Protein AF-A0A1A3ECL4-F1 (afdb_monomer_lite)

Secondary structure (DSSP, 8-state):
--HHHHHHHSTT---SSHHHHHHHHHHHHHHHHTT--HHHHHHHHHHHSSS--HHHHHHHHHHHHHHH-GGGHHHHHHHTTT--PPP-

Radius of gyration: 12.21 Å; chains: 1; bounding box: 29×16×33 Å

Sequence (88 aa):
MEYVYDVMVRRHYNFANPDEAVKYGYGICDNLRGNASYAQIMGDVKRDVMPNDEFAANYLVSYAVNLLCPAQIWQLRNSAAGYQPPAQ

Structure (mmCIF, N/CA/C/O backbone):
data_AF-A0A1A3ECL4-F1
#
_entry.id   AF-A0A1A3ECL4-F1
#
loop_
_atom_site.group_PDB
_atom_site.id
_atom_site.type_symbol
_atom_site.label_atom_id
_atom_site.label_alt_id
_atom_site.label_comp_id
_atom_site.label_asym_id
_atom_site.label_entity_id
_atom_site.label_seq_id
_atom_site.pdbx_PDB_ins_code
_atom_site.Cartn_x
_atom_site.Cartn_y
_atom_site.Cartn_z
_atom_site.occupancy
_atom_site.B_iso_or_equiv
_atom_site.auth_seq_id
_atom_site.auth_comp_id
_atom_site.auth_asym_id
_atom_site.auth_atom_id
_atom_site.pdbx_PDB_model_num
ATOM 1 N N . MET A 1 1 ? 0.389 5.986 -16.318 1.00 52.75 1 MET A N 1
ATOM 2 C CA . MET A 1 1 ? 1.639 5.209 -16.162 1.00 52.75 1 MET A CA 1
ATOM 3 C C . MET A 1 1 ? 2.504 5.817 -15.055 1.00 52.75 1 MET A C 1
ATOM 5 O O . MET A 1 1 ? 3.672 6.090 -15.276 1.00 52.75 1 MET A O 1
ATOM 9 N N . GLU A 1 2 ? 1.930 6.061 -13.875 1.00 58.75 2 GLU A N 1
ATOM 10 C CA . GLU A 1 2 ? 2.614 6.795 -12.793 1.00 58.75 2 GLU A CA 1
ATOM 11 C C . GLU A 1 2 ? 3.055 5.834 -11.676 1.00 58.75 2 GLU A C 1
ATOM 13 O O . GLU A 1 2 ? 4.227 5.810 -11.319 1.00 58.75 2 GLU A O 1
ATOM 18 N N . TYR A 1 3 ? 2.171 4.894 -11.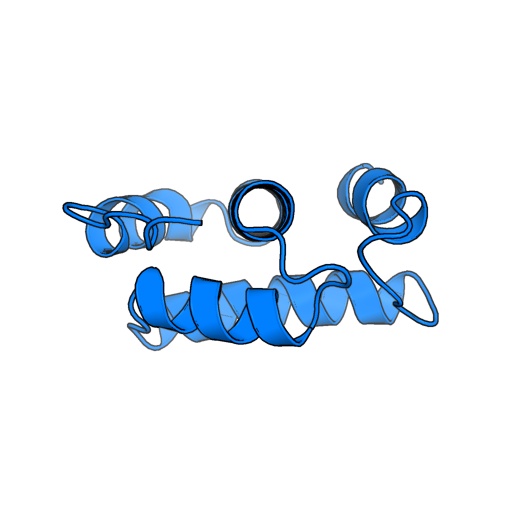296 1.00 55.22 3 TYR A N 1
ATOM 19 C CA . TYR A 1 3 ? 2.463 3.788 -10.370 1.00 55.22 3 TYR A CA 1
ATOM 20 C C . TYR A 1 3 ? 3.774 3.063 -10.684 1.00 55.22 3 TYR A C 1
ATOM 22 O O . TYR A 1 3 ? 4.699 3.059 -9.880 1.00 55.22 3 TYR A O 1
ATOM 30 N N . VAL A 1 4 ? 3.870 2.507 -11.893 1.00 57.38 4 VAL A N 1
ATOM 31 C CA . VAL A 1 4 ? 5.008 1.694 -12.337 1.00 57.38 4 VAL A CA 1
ATOM 32 C C . VAL A 1 4 ? 6.320 2.478 -12.307 1.00 57.38 4 VAL A C 1
ATOM 34 O O . VAL A 1 4 ? 7.341 1.907 -11.948 1.00 57.38 4 VAL A O 1
ATOM 37 N N . TYR A 1 5 ? 6.320 3.767 -12.657 1.00 56.41 5 TYR A N 1
ATOM 38 C CA . TYR A 1 5 ? 7.553 4.554 -12.684 1.00 56.41 5 TYR A CA 1
ATOM 39 C C . TYR A 1 5 ? 8.103 4.767 -11.268 1.00 56.41 5 TYR A C 1
ATOM 41 O O . TYR A 1 5 ? 9.278 4.507 -11.024 1.00 56.41 5 TYR A O 1
ATOM 49 N N . ASP A 1 6 ? 7.252 5.138 -10.309 1.00 55.94 6 ASP A N 1
ATOM 50 C CA . ASP A 1 6 ? 7.699 5.389 -8.935 1.00 55.94 6 ASP A CA 1
ATOM 51 C C . ASP A 1 6 ? 8.144 4.122 -8.198 1.00 55.94 6 ASP A C 1
ATOM 53 O O . ASP A 1 6 ? 9.071 4.178 -7.384 1.00 55.94 6 ASP A O 1
ATOM 57 N N . VAL A 1 7 ? 7.528 2.971 -8.491 1.00 58.47 7 VAL A N 1
ATOM 58 C CA . VAL A 1 7 ? 7.873 1.718 -7.806 1.00 58.47 7 VAL A CA 1
ATOM 59 C C . VAL A 1 7 ? 8.961 0.909 -8.506 1.00 58.47 7 VAL A C 1
ATOM 61 O O . VAL A 1 7 ? 9.752 0.281 -7.817 1.00 58.47 7 VAL A O 1
ATOM 64 N N . MET A 1 8 ? 9.087 0.969 -9.836 1.00 58.06 8 MET A N 1
ATOM 65 C CA . MET A 1 8 ? 10.165 0.271 -10.560 1.00 58.06 8 MET A CA 1
ATOM 66 C C . MET A 1 8 ? 11.502 1.024 -10.507 1.00 58.06 8 MET A C 1
ATOM 68 O O . MET A 1 8 ? 12.555 0.407 -10.636 1.00 58.06 8 MET A O 1
ATOM 72 N N . VAL A 1 9 ? 11.490 2.356 -10.352 1.00 55.28 9 VAL A N 1
ATOM 73 C CA . VAL A 1 9 ? 12.724 3.170 -10.316 1.00 55.28 9 VAL A CA 1
ATOM 74 C C . VAL A 1 9 ? 13.304 3.249 -8.899 1.00 55.28 9 VAL A C 1
ATOM 76 O O . VAL A 1 9 ? 14.516 3.408 -8.719 1.00 55.28 9 VAL A O 1
ATOM 79 N N . ARG A 1 10 ? 12.471 3.104 -7.860 1.00 62.28 10 ARG A N 1
ATOM 80 C CA . ARG A 1 10 ? 12.953 3.062 -6.477 1.00 62.28 10 ARG A CA 1
ATOM 81 C C . ARG A 1 10 ? 13.580 1.704 -6.183 1.00 62.28 10 ARG A C 1
ATOM 83 O O . ARG A 1 10 ? 12.884 0.708 -6.062 1.00 62.28 10 ARG A O 1
ATOM 90 N N . ARG A 1 11 ? 14.884 1.721 -5.884 1.00 59.19 11 ARG A N 1
ATOM 91 C CA . ARG A 1 11 ? 15.688 0.585 -5.378 1.00 59.19 11 ARG A CA 1
ATOM 92 C C . ARG A 1 11 ? 15.094 -0.177 -4.183 1.00 59.19 11 ARG A C 1
ATOM 94 O O . ARG A 1 11 ? 15.621 -1.224 -3.836 1.00 59.19 11 ARG A O 1
ATOM 101 N N . HIS A 1 12 ? 14.055 0.373 -3.554 1.00 65.50 12 HIS A N 1
ATOM 102 C CA . HIS A 1 12 ? 13.369 -0.231 -2.421 1.00 65.50 12 HIS A CA 1
ATOM 103 C C . HIS A 1 12 ? 12.438 -1.379 -2.814 1.00 65.50 12 HIS A C 1
ATOM 105 O O . HIS A 1 12 ? 12.093 -2.182 -1.954 1.00 65.50 12 HIS A O 1
ATOM 111 N N . TYR A 1 13 ? 12.056 -1.476 -4.090 1.00 69.00 13 TYR A N 1
ATOM 112 C CA . TYR A 1 13 ? 11.163 -2.510 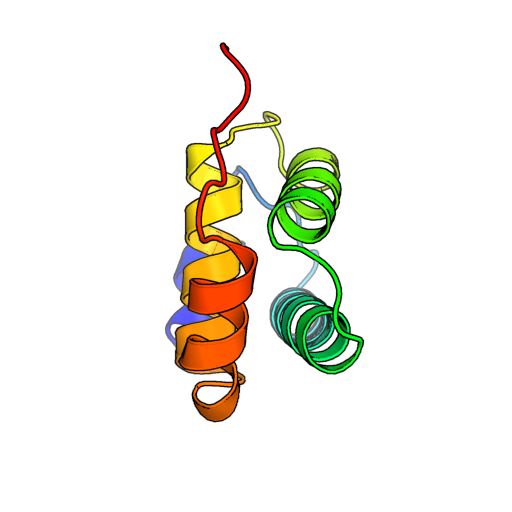-4.600 1.00 69.00 13 TYR A CA 1
ATOM 113 C C . TYR A 1 13 ? 11.865 -3.267 -5.721 1.00 69.00 13 TYR A C 1
ATOM 115 O O . TYR A 1 13 ? 12.421 -2.657 -6.633 1.00 69.00 13 TYR A O 1
ATOM 123 N N . ASN A 1 14 ? 11.850 -4.596 -5.662 1.00 69.25 14 ASN A N 1
ATOM 124 C CA . ASN A 1 14 ? 12.585 -5.438 -6.603 1.00 69.25 14 ASN A CA 1
ATOM 125 C C . ASN A 1 14 ? 11.634 -6.237 -7.508 1.00 69.25 14 ASN A C 1
ATOM 127 O O . ASN A 1 14 ? 11.762 -7.454 -7.629 1.00 69.25 14 ASN A O 1
ATOM 131 N N . PHE A 1 15 ? 10.659 -5.551 -8.113 1.00 75.56 15 PHE A N 1
ATOM 132 C CA . PHE A 1 15 ? 9.737 -6.149 -9.082 1.00 75.56 15 PHE A CA 1
ATOM 133 C C . PHE A 1 15 ? 10.479 -6.488 -10.383 1.00 75.56 15 PHE A C 1
ATOM 135 O O . PHE A 1 15 ? 11.233 -5.669 -10.912 1.00 75.56 15 PHE A O 1
ATOM 142 N N . ALA A 1 16 ? 10.260 -7.684 -10.928 1.00 76.19 16 ALA A N 1
ATOM 143 C CA . ALA A 1 16 ? 10.924 -8.153 -12.140 1.00 76.19 16 ALA A CA 1
ATOM 144 C C . ALA A 1 16 ? 10.410 -7.450 -13.406 1.00 76.19 16 ALA A C 1
ATOM 146 O O . ALA A 1 16 ? 11.134 -7.357 -14.398 1.00 76.19 16 ALA A O 1
ATOM 147 N N . ASN A 1 17 ? 9.160 -6.974 -13.403 1.00 76.88 17 ASN A N 1
ATOM 148 C CA . ASN A 1 17 ? 8.545 -6.253 -14.519 1.00 76.88 17 ASN A CA 1
ATOM 149 C C . ASN A 1 17 ? 7.343 -5.389 -14.062 1.00 76.88 17 ASN A C 1
ATOM 151 O O . ASN A 1 17 ? 6.823 -5.582 -12.961 1.00 76.88 17 ASN A O 1
ATOM 155 N N . PRO A 1 18 ? 6.870 -4.448 -14.905 1.00 75.06 18 PRO A N 1
ATOM 156 C CA . PRO A 1 18 ? 5.719 -3.593 -14.606 1.00 75.06 18 PRO A CA 1
ATOM 157 C C . PRO A 1 18 ? 4.428 -4.324 -14.226 1.00 75.06 18 PRO A C 1
ATOM 159 O O . PRO A 1 18 ? 3.692 -3.846 -13.363 1.00 75.06 18 PRO A O 1
ATOM 162 N N . ASP A 1 1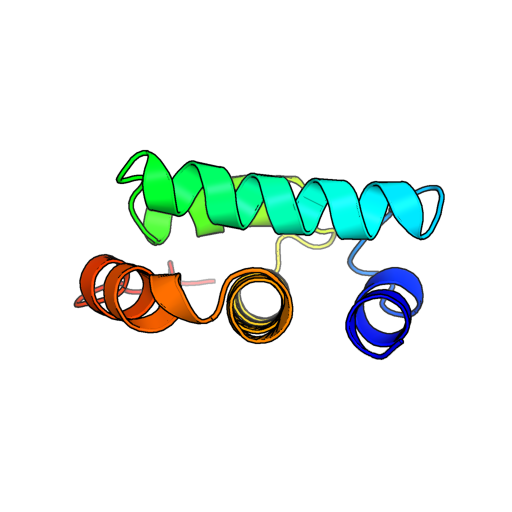9 ? 4.145 -5.465 -14.856 1.00 80.56 19 ASP A N 1
ATOM 163 C CA . ASP A 1 19 ? 2.912 -6.214 -14.607 1.00 80.56 19 ASP A CA 1
ATOM 164 C C . ASP A 1 19 ? 2.923 -6.838 -13.208 1.00 80.56 19 ASP A C 1
ATOM 166 O O . ASP A 1 19 ? 1.895 -6.865 -12.533 1.00 80.56 19 ASP A O 1
ATOM 170 N N . GLU A 1 20 ? 4.090 -7.281 -12.734 1.00 82.81 20 GLU A N 1
ATOM 171 C CA . GLU A 1 20 ? 4.271 -7.761 -11.364 1.00 82.81 20 GLU A CA 1
ATOM 172 C C . GLU A 1 20 ? 4.011 -6.653 -10.340 1.00 82.81 20 GLU A C 1
ATOM 174 O O . GLU A 1 20 ? 3.280 -6.877 -9.377 1.00 82.81 20 GLU A O 1
ATOM 179 N N . ALA A 1 21 ? 4.530 -5.447 -10.581 1.00 82.31 21 ALA A N 1
ATOM 180 C CA . ALA A 1 21 ? 4.277 -4.298 -9.718 1.00 82.31 21 ALA A CA 1
ATOM 181 C C . ALA A 1 21 ? 2.775 -3.977 -9.636 1.00 82.31 21 ALA A C 1
ATOM 183 O O . ALA A 1 21 ? 2.219 -3.819 -8.549 1.00 82.31 21 ALA A O 1
ATOM 184 N N . VAL A 1 22 ? 2.084 -3.934 -10.780 1.00 84.94 22 VAL A N 1
ATOM 185 C CA . VAL A 1 22 ? 0.632 -3.691 -10.827 1.00 84.94 22 VAL A CA 1
ATOM 186 C C . VAL A 1 22 ? -0.139 -4.807 -10.121 1.00 84.94 22 VAL A C 1
ATOM 188 O O . VAL A 1 22 ? -1.047 -4.527 -9.336 1.00 84.94 22 VAL A O 1
ATOM 191 N N . LYS A 1 23 ? 0.237 -6.071 -10.346 1.00 87.88 23 LYS A N 1
ATOM 192 C CA . LYS A 1 23 ? -0.368 -7.227 -9.674 1.00 87.88 23 LYS A CA 1
ATOM 193 C C . LYS A 1 23 ? -0.185 -7.156 -8.157 1.00 87.88 23 LYS A C 1
ATOM 195 O O . LYS A 1 23 ? -1.133 -7.431 -7.426 1.00 87.88 23 LYS A O 1
ATOM 200 N N . TYR A 1 24 ? 0.992 -6.748 -7.688 1.00 88.50 24 TYR A N 1
ATOM 201 C CA . TYR A 1 24 ? 1.262 -6.531 -6.269 1.00 88.50 24 TYR A CA 1
ATOM 202 C C . TYR A 1 24 ? 0.357 -5.439 -5.681 1.00 88.50 24 TYR A C 1
ATOM 204 O O . TYR A 1 24 ? -0.278 -5.641 -4.646 1.00 88.50 24 TYR A O 1
ATOM 212 N N . GLY A 1 25 ? 0.209 -4.314 -6.388 1.00 88.75 25 GLY A N 1
ATOM 213 C CA . GLY A 1 25 ? -0.704 -3.240 -5.997 1.00 88.75 25 GLY A CA 1
ATOM 214 C C . GLY A 1 25 ? -2.169 -3.690 -5.900 1.00 88.75 25 GLY A C 1
ATOM 215 O O . GLY A 1 25 ? -2.862 -3.322 -4.951 1.00 88.75 25 GLY A O 1
ATOM 216 N N . TYR A 1 26 ? -2.640 -4.539 -6.821 1.00 91.25 26 TYR A N 1
ATOM 217 C CA . TYR A 1 26 ? -3.968 -5.154 -6.703 1.00 91.25 26 TYR A CA 1
ATOM 218 C C . TYR A 1 26 ? -4.073 -6.114 -5.511 1.00 91.25 26 TYR A C 1
ATOM 220 O O . TYR A 1 26 ? -5.114 -6.136 -4.859 1.00 91.25 26 TYR A O 1
ATOM 228 N N . GLY A 1 27 ? -3.001 -6.831 -5.164 1.00 91.81 27 GLY A N 1
ATOM 229 C CA . GLY A 1 27 ? -2.944 -7.651 -3.950 1.00 91.81 27 GLY A CA 1
ATOM 230 C C . GLY A 1 27 ? -3.162 -6.837 -2.669 1.00 91.81 27 GLY A C 1
ATOM 231 O O . GLY A 1 27 ? -3.924 -7.252 -1.797 1.00 91.81 27 GLY A O 1
ATOM 232 N N . ILE A 1 28 ? -2.587 -5.630 -2.583 1.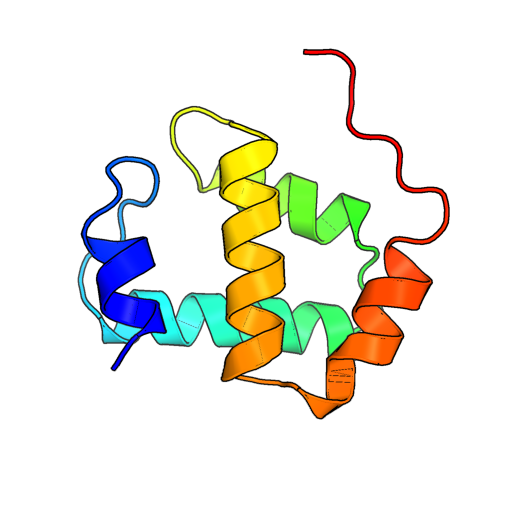00 91.44 28 ILE A N 1
ATOM 233 C CA . ILE A 1 28 ? -2.850 -4.694 -1.472 1.00 91.44 28 ILE A CA 1
ATOM 234 C C . ILE A 1 28 ? -4.343 -4.326 -1.411 1.00 91.44 28 ILE A C 1
ATOM 236 O O . ILE A 1 28 ? -4.949 -4.346 -0.338 1.00 91.44 28 ILE A O 1
ATOM 240 N N . CYS A 1 29 ? -4.952 -4.016 -2.557 1.00 92.19 29 CYS A N 1
ATOM 241 C CA . CYS A 1 29 ? -6.381 -3.710 -2.642 1.00 92.19 29 CYS A CA 1
ATOM 242 C C . CYS A 1 29 ? -7.261 -4.894 -2.204 1.00 92.19 29 CYS A C 1
ATOM 244 O O . CYS A 1 29 ? -8.241 -4.717 -1.478 1.00 92.19 29 CYS A O 1
ATOM 246 N N . ASP A 1 30 ? -6.909 -6.114 -2.603 1.00 92.44 30 ASP A N 1
ATOM 247 C CA . ASP A 1 30 ? -7.651 -7.316 -2.222 1.00 92.44 30 ASP A CA 1
ATOM 248 C C . ASP A 1 30 ? -7.540 -7.612 -0.720 1.00 92.44 30 ASP A C 1
ATOM 250 O O . ASP A 1 30 ? -8.543 -7.958 -0.092 1.00 92.44 30 ASP A O 1
ATOM 254 N N . ASN A 1 31 ? -6.384 -7.354 -0.103 1.00 90.75 31 ASN A N 1
ATOM 255 C CA . ASN A 1 31 ? -6.229 -7.433 1.351 1.00 90.75 31 ASN A CA 1
ATOM 256 C C . ASN A 1 31 ? -7.161 -6.451 2.084 1.00 90.75 31 ASN A C 1
ATOM 258 O O . ASN A 1 31 ? -7.817 -6.830 3.057 1.00 90.75 31 ASN A O 1
ATOM 262 N N . LEU A 1 32 ? -7.300 -5.212 1.595 1.00 89.25 32 LEU A N 1
ATOM 263 C CA . LEU A 1 32 ? -8.236 -4.234 2.172 1.00 89.25 32 LEU A CA 1
ATOM 264 C C . LEU A 1 32 ? -9.696 -4.668 2.030 1.00 89.25 32 LEU A C 1
ATOM 266 O O . LEU A 1 32 ? -10.480 -4.493 2.965 1.00 89.25 32 LEU A O 1
ATOM 270 N N . ARG A 1 33 ? -10.065 -5.260 0.886 1.00 88.19 33 ARG A N 1
ATOM 271 C CA . ARG A 1 33 ? -11.400 -5.852 0.676 1.00 88.19 33 ARG A CA 1
ATOM 272 C C . ARG A 1 33 ? -11.666 -7.015 1.632 1.00 88.19 33 ARG A C 1
ATOM 274 O O . ARG A 1 33 ? -12.800 -7.195 2.064 1.00 88.19 33 ARG A O 1
ATOM 281 N N . GLY A 1 34 ? -10.625 -7.768 1.981 1.00 88.00 34 GLY A N 1
ATOM 282 C CA . GLY A 1 34 ? -10.654 -8.840 2.975 1.00 88.00 34 GLY A CA 1
ATOM 283 C C . GLY A 1 34 ? -10.664 -8.372 4.435 1.00 88.00 34 GLY A C 1
ATOM 284 O O . GLY A 1 34 ? -10.548 -9.212 5.322 1.00 88.00 34 GLY A O 1
ATOM 285 N N . ASN A 1 35 ? -10.804 -7.065 4.704 1.00 84.00 35 ASN A N 1
ATOM 286 C CA . ASN A 1 35 ? -10.717 -6.463 6.041 1.00 84.00 35 ASN A CA 1
ATOM 287 C C . ASN A 1 35 ? -9.360 -6.663 6.741 1.00 84.00 35 ASN A C 1
ATOM 289 O O . ASN A 1 35 ? -9.300 -6.652 7.973 1.00 84.00 35 ASN A O 1
ATOM 293 N N . ALA A 1 36 ? -8.265 -6.815 5.990 1.00 88.31 36 ALA A N 1
ATOM 294 C CA . ALA A 1 36 ? -6.934 -6.753 6.584 1.00 88.31 36 ALA A CA 1
ATOM 295 C C . ALA A 1 36 ? -6.705 -5.374 7.225 1.00 88.31 36 ALA A C 1
ATOM 297 O O . ALA A 1 36 ? -7.079 -4.336 6.672 1.00 88.31 36 ALA A O 1
ATOM 298 N N . SER A 1 37 ? -6.089 -5.364 8.406 1.00 89.44 37 SER A N 1
ATOM 299 C CA . SER A 1 37 ? -5.725 -4.122 9.087 1.00 89.44 37 SER A CA 1
ATOM 300 C C . SER A 1 37 ? -4.548 -3.435 8.392 1.00 89.44 37 SER A C 1
ATOM 302 O O . SER A 1 37 ? -3.693 -4.093 7.793 1.00 89.44 37 SER A O 1
ATOM 304 N N . TYR A 1 38 ? -4.452 -2.109 8.535 1.00 90.06 38 TYR A N 1
ATOM 305 C CA . TYR A 1 38 ? -3.330 -1.342 7.991 1.00 90.06 38 TYR A CA 1
ATOM 306 C C . TYR A 1 38 ? -1.980 -1.865 8.492 1.00 90.06 38 TYR A C 1
ATOM 308 O O . TYR A 1 38 ? -1.044 -1.996 7.715 1.00 90.06 38 TYR A O 1
ATOM 316 N N . ALA A 1 39 ? -1.900 -2.250 9.771 1.00 90.38 39 ALA A N 1
ATOM 317 C CA . ALA A 1 39 ? -0.688 -2.796 10.374 1.00 90.38 39 ALA A CA 1
ATOM 318 C C . ALA A 1 39 ? -0.234 -4.119 9.735 1.00 90.38 39 ALA A C 1
ATOM 320 O O . ALA A 1 39 ? 0.965 -4.338 9.571 1.00 90.38 39 ALA A O 1
ATOM 321 N N . GLN A 1 40 ? -1.173 -4.995 9.359 1.00 90.50 40 GLN A N 1
ATOM 322 C CA . GLN A 1 40 ? -0.854 -6.247 8.665 1.00 90.50 40 GLN A CA 1
ATOM 323 C C . GLN A 1 40 ? -0.308 -5.968 7.267 1.00 90.50 40 GLN A C 1
ATOM 325 O O . GLN A 1 40 ? 0.767 -6.452 6.932 1.00 90.50 40 GLN A O 1
ATOM 330 N N . ILE A 1 41 ? -0.999 -5.119 6.499 1.00 91.75 41 ILE A N 1
ATOM 331 C CA . ILE A 1 41 ? -0.568 -4.732 5.150 1.00 91.75 41 ILE A CA 1
ATOM 332 C C . ILE A 1 41 ? 0.813 -4.075 5.200 1.00 91.75 41 ILE A C 1
ATOM 334 O O . ILE A 1 41 ? 1.699 -4.446 4.438 1.00 91.75 41 ILE A O 1
ATOM 338 N N . MET A 1 42 ? 1.020 -3.137 6.126 1.00 91.44 42 MET A N 1
ATOM 339 C CA . MET A 1 42 ? 2.314 -2.494 6.333 1.00 91.44 42 MET A CA 1
ATOM 340 C C . MET A 1 42 ? 3.396 -3.508 6.687 1.00 91.44 42 MET A C 1
ATOM 342 O O . MET A 1 42 ? 4.479 -3.442 6.121 1.00 91.44 42 MET A O 1
ATOM 346 N N . GLY A 1 43 ? 3.109 -4.461 7.576 1.00 89.81 43 GLY A N 1
ATOM 347 C CA . GLY A 1 43 ? 4.038 -5.526 7.942 1.00 89.81 43 GLY A CA 1
ATOM 348 C C . GLY A 1 43 ? 4.417 -6.431 6.770 1.00 89.81 43 GLY A C 1
ATOM 349 O O . GLY A 1 43 ? 5.585 -6.791 6.647 1.00 89.81 43 GLY A O 1
ATOM 350 N N . ASP A 1 44 ? 3.462 -6.772 5.906 1.00 89.19 44 ASP A N 1
ATOM 351 C CA . ASP A 1 44 ? 3.704 -7.588 4.715 1.00 89.19 44 ASP A CA 1
ATOM 352 C C . ASP A 1 44 ? 4.547 -6.818 3.693 1.00 89.19 44 ASP A C 1
ATOM 354 O O . ASP A 1 44 ? 5.622 -7.279 3.314 1.00 89.19 44 ASP A O 1
ATOM 358 N N . VAL A 1 45 ? 4.151 -5.585 3.364 1.00 88.81 45 VAL A N 1
ATOM 359 C CA . VAL A 1 45 ? 4.899 -4.723 2.437 1.00 88.81 45 VAL A CA 1
ATOM 360 C C . VAL A 1 45 ? 6.319 -4.466 2.934 1.00 88.81 45 VAL A C 1
ATOM 362 O O . VAL A 1 45 ? 7.267 -4.508 2.158 1.00 88.81 45 VAL A O 1
ATOM 365 N N . LYS A 1 46 ? 6.497 -4.265 4.239 1.00 87.38 46 LYS A N 1
ATOM 366 C CA . LYS A 1 46 ? 7.800 -4.099 4.893 1.00 87.38 46 LYS A CA 1
ATOM 367 C C . LYS A 1 46 ? 8.748 -5.284 4.742 1.00 87.38 46 LYS A C 1
ATOM 369 O O . LYS A 1 46 ? 9.961 -5.082 4.736 1.00 87.38 46 LYS A O 1
ATOM 374 N N . ARG A 1 47 ? 8.225 -6.510 4.634 1.00 85.56 47 ARG A N 1
ATOM 375 C CA . ARG A 1 47 ? 9.049 -7.697 4.341 1.00 85.56 47 ARG A CA 1
ATOM 376 C C . ARG A 1 47 ? 9.483 -7.742 2.879 1.00 85.56 47 ARG A C 1
ATOM 378 O O . ARG A 1 47 ? 10.542 -8.297 2.595 1.00 85.56 47 ARG A O 1
ATOM 385 N N . ASP A 1 48 ? 8.689 -7.147 1.998 1.00 81.94 48 ASP A N 1
ATOM 386 C CA . ASP A 1 48 ? 8.911 -7.165 0.553 1.00 81.94 48 ASP A CA 1
ATOM 387 C C . ASP A 1 48 ? 9.764 -5.978 0.067 1.00 81.94 48 ASP A C 1
ATOM 389 O O . ASP A 1 48 ? 10.383 -6.059 -0.996 1.00 81.94 48 ASP A O 1
ATOM 393 N N . VAL A 1 49 ? 9.840 -4.886 0.842 1.00 77.00 49 VAL A N 1
ATOM 394 C CA . VAL A 1 49 ? 10.715 -3.738 0.556 1.00 77.00 49 VAL A CA 1
ATOM 395 C C . VAL A 1 49 ? 12.101 -3.882 1.178 1.00 77.00 49 VAL A C 1
ATOM 397 O O . VAL A 1 49 ? 12.256 -4.332 2.313 1.00 77.00 49 VAL A O 1
ATOM 400 N N . MET A 1 50 ? 13.135 -3.453 0.449 1.00 75.00 50 MET A N 1
ATOM 401 C CA . MET A 1 50 ? 14.520 -3.458 0.930 1.00 75.00 50 MET A CA 1
ATOM 402 C C . MET A 1 50 ? 15.206 -2.095 0.779 1.00 75.00 50 MET A C 1
ATOM 404 O O . MET A 1 50 ? 15.438 -1.657 -0.342 1.00 75.00 50 MET A O 1
ATOM 408 N N . PRO A 1 51 ? 15.666 -1.458 1.869 1.00 74.56 51 PRO A N 1
ATOM 409 C CA . PRO A 1 51 ? 15.516 -1.864 3.267 1.00 74.56 51 PRO A CA 1
ATOM 410 C C . PRO A 1 51 ? 14.053 -1.863 3.730 1.00 74.56 51 PRO A C 1
ATOM 412 O O . PRO A 1 51 ? 13.209 -1.220 3.110 1.00 74.56 51 PRO A O 1
ATOM 415 N N . ASN A 1 52 ? 13.794 -2.580 4.829 1.00 74.75 52 ASN A N 1
ATOM 416 C CA . ASN A 1 52 ? 12.516 -2.660 5.545 1.00 74.75 52 ASN A CA 1
ATOM 417 C C . ASN A 1 52 ? 12.133 -1.284 6.138 1.00 74.75 52 ASN A C 1
ATOM 419 O O . ASN A 1 52 ? 12.204 -1.048 7.345 1.00 74.75 52 ASN A O 1
ATOM 423 N N . ASP A 1 53 ? 11.819 -0.346 5.251 1.00 82.50 53 ASP A N 1
ATOM 424 C CA . ASP A 1 53 ? 11.611 1.064 5.538 1.00 82.50 53 ASP A CA 1
ATOM 425 C C . ASP A 1 53 ? 10.114 1.372 5.613 1.00 82.50 53 ASP A C 1
ATOM 427 O O . ASP A 1 53 ? 9.351 1.148 4.669 1.00 82.50 53 ASP A O 1
ATOM 431 N N . GLU A 1 54 ? 9.695 1.903 6.761 1.00 84.88 54 GLU A N 1
ATOM 432 C CA . GLU A 1 54 ? 8.299 2.248 7.034 1.00 84.88 54 GLU A CA 1
ATOM 433 C C . GLU A 1 54 ? 7.775 3.293 6.042 1.00 84.88 54 GLU A C 1
ATOM 435 O O . GLU A 1 54 ? 6.639 3.201 5.578 1.00 84.88 54 GLU A O 1
ATOM 440 N N . PHE A 1 55 ? 8.601 4.283 5.694 1.00 83.94 55 PHE A N 1
ATOM 441 C CA . PHE A 1 55 ? 8.194 5.378 4.822 1.00 83.94 55 PHE A CA 1
ATOM 442 C C . PHE A 1 55 ? 7.963 4.893 3.388 1.00 83.94 55 PHE A C 1
ATOM 444 O O . PHE A 1 55 ? 6.945 5.233 2.777 1.00 83.94 55 PHE A O 1
ATOM 451 N N . ALA A 1 56 ? 8.865 4.060 2.868 1.00 83.81 56 ALA A N 1
ATOM 452 C CA . ALA A 1 56 ? 8.715 3.390 1.587 1.00 83.81 56 ALA A CA 1
ATOM 453 C C . ALA A 1 56 ? 7.435 2.543 1.575 1.00 83.81 56 ALA A C 1
ATOM 455 O O . ALA A 1 56 ? 6.562 2.780 0.741 1.00 83.81 56 ALA A O 1
ATOM 456 N N . ALA A 1 57 ? 7.259 1.646 2.549 1.00 88.12 57 ALA A N 1
ATOM 457 C CA . ALA A 1 57 ? 6.070 0.801 2.631 1.00 88.12 57 ALA A CA 1
ATOM 458 C C . ALA A 1 57 ? 4.764 1.619 2.657 1.00 88.12 57 ALA A C 1
ATOM 460 O O . ALA A 1 57 ? 3.845 1.359 1.877 1.00 88.12 57 ALA A O 1
ATOM 461 N N . ASN A 1 58 ? 4.710 2.670 3.480 1.00 88.56 58 ASN A N 1
ATOM 462 C CA . ASN A 1 58 ? 3.543 3.541 3.616 1.00 88.56 58 ASN A CA 1
ATOM 463 C C . ASN A 1 58 ? 3.214 4.262 2.303 1.00 88.56 58 ASN A C 1
ATOM 465 O O . ASN A 1 58 ? 2.046 4.390 1.920 1.00 88.56 58 ASN A O 1
ATOM 469 N N . TYR A 1 59 ? 4.252 4.728 1.607 1.00 87.06 59 TYR A N 1
ATOM 470 C CA . TYR A 1 59 ? 4.117 5.360 0.304 1.00 87.06 59 TYR A CA 1
ATOM 471 C C . TYR A 1 59 ? 3.565 4.376 -0.734 1.00 87.06 59 TYR A C 1
ATOM 473 O O . TYR A 1 59 ? 2.591 4.708 -1.408 1.00 87.06 59 TYR A O 1
ATOM 481 N N . LEU A 1 60 ? 4.111 3.154 -0.814 1.00 87.06 60 LEU A N 1
ATOM 482 C CA . LEU A 1 60 ? 3.633 2.127 -1.744 1.00 87.06 60 LEU A CA 1
ATOM 483 C C . LEU A 1 60 ? 2.151 1.811 -1.530 1.00 87.06 60 LEU A C 1
ATOM 485 O O . LEU A 1 60 ? 1.383 1.815 -2.492 1.00 87.06 60 LEU A O 1
ATOM 489 N N . VAL A 1 61 ? 1.755 1.554 -0.280 1.00 90.44 61 VAL A N 1
ATOM 490 C CA . VAL A 1 61 ? 0.371 1.217 0.080 1.00 90.44 61 VAL A CA 1
ATOM 491 C C . VAL A 1 61 ? -0.571 2.352 -0.302 1.00 90.44 61 VAL A C 1
ATOM 493 O O . VAL A 1 61 ? -1.550 2.135 -1.016 1.00 90.44 61 VAL A O 1
ATOM 496 N N . SER A 1 62 ? -0.255 3.578 0.119 1.00 88.81 62 SER A N 1
ATOM 497 C CA . SER A 1 62 ? -1.090 4.749 -0.165 1.00 88.81 62 SER A CA 1
ATOM 498 C C . SER A 1 62 ? -1.240 4.982 -1.669 1.00 88.81 62 SER A C 1
ATOM 500 O O . SER A 1 62 ? -2.335 5.278 -2.151 1.00 88.81 62 SER A O 1
ATOM 502 N N . TYR A 1 63 ? -0.152 4.815 -2.420 1.00 87.62 63 TYR A N 1
ATOM 503 C CA . TYR A 1 63 ? -0.133 5.048 -3.857 1.00 87.62 63 TYR A CA 1
ATOM 504 C C . TYR A 1 63 ? -0.873 3.955 -4.639 1.00 87.62 63 TYR A C 1
ATOM 506 O O . TYR A 1 63 ? -1.660 4.271 -5.535 1.00 87.62 63 TYR A O 1
ATOM 514 N N . ALA A 1 64 ? -0.705 2.685 -4.250 1.00 89.12 64 ALA A N 1
ATOM 515 C CA . ALA A 1 64 ? -1.441 1.556 -4.819 1.00 89.12 64 ALA A CA 1
ATOM 516 C C . ALA A 1 64 ? -2.951 1.745 -4.645 1.00 89.12 64 ALA A C 1
ATOM 518 O O . ALA A 1 64 ? -3.707 1.640 -5.610 1.00 89.12 64 ALA A O 1
ATOM 519 N N . VAL A 1 65 ? -3.389 2.108 -3.437 1.00 91.00 65 VAL A N 1
ATOM 520 C CA . VAL A 1 65 ? -4.812 2.303 -3.144 1.00 91.00 65 VAL A CA 1
ATOM 521 C C . VAL A 1 65 ? -5.387 3.498 -3.894 1.00 91.00 65 VAL A C 1
ATOM 523 O O . VAL A 1 65 ? -6.472 3.399 -4.465 1.00 91.00 65 VAL A O 1
ATOM 526 N N . ASN A 1 66 ? -4.653 4.612 -3.942 1.00 89.25 66 ASN A N 1
ATOM 527 C CA . ASN A 1 66 ? -5.095 5.817 -4.637 1.00 89.25 66 ASN A CA 1
ATOM 528 C C . ASN A 1 66 ? -5.327 5.584 -6.139 1.00 89.25 66 ASN A C 1
ATOM 530 O O . ASN A 1 66 ? -6.279 6.122 -6.700 1.00 89.25 66 ASN A O 1
ATOM 534 N N . LEU A 1 67 ? -4.477 4.779 -6.784 1.00 87.44 67 LEU A N 1
ATOM 535 C CA . LEU A 1 67 ? -4.529 4.564 -8.231 1.00 87.44 67 LEU A CA 1
ATOM 536 C C . LEU A 1 67 ? -5.367 3.351 -8.647 1.00 87.44 67 LEU A C 1
ATOM 538 O O . LEU A 1 67 ? -6.096 3.428 -9.633 1.00 87.44 67 LEU A O 1
ATOM 542 N N . LEU A 1 68 ? -5.263 2.231 -7.929 1.00 89.44 68 LEU A N 1
ATOM 543 C CA . LEU A 1 68 ? -5.839 0.949 -8.355 1.00 89.44 68 LEU A CA 1
ATOM 544 C C . LEU A 1 68 ? -7.203 0.669 -7.723 1.00 89.44 68 LEU A C 1
ATOM 546 O O . LEU A 1 68 ? -8.032 -0.022 -8.320 1.00 89.44 68 LEU A O 1
ATOM 550 N N . CYS A 1 69 ? -7.460 1.198 -6.527 1.00 92.69 69 CYS A N 1
ATOM 551 C CA . CYS A 1 69 ? -8.700 0.946 -5.801 1.00 92.69 69 CYS A CA 1
ATOM 552 C C . CYS A 1 69 ? -9.180 2.149 -4.968 1.00 92.69 69 CYS A C 1
ATOM 554 O O . CYS A 1 69 ? -9.407 2.021 -3.761 1.00 92.69 69 CYS A O 1
ATOM 556 N N . PRO A 1 70 ? -9.454 3.307 -5.599 1.00 92.38 70 PRO A N 1
ATOM 557 C CA . PRO A 1 70 ? -9.829 4.531 -4.886 1.00 92.38 70 PRO A CA 1
ATOM 558 C C . PRO A 1 70 ? -11.104 4.384 -4.039 1.00 92.38 70 PRO A C 1
ATOM 560 O O . PRO A 1 70 ? -11.252 5.034 -3.005 1.00 92.38 70 PRO A O 1
ATOM 563 N N . ALA A 1 71 ? -12.005 3.470 -4.412 1.00 92.06 71 ALA A N 1
ATOM 564 C CA . ALA A 1 71 ? -13.193 3.138 -3.623 1.00 92.06 71 ALA A CA 1
ATOM 565 C C . ALA A 1 71 ? -12.867 2.597 -2.211 1.00 92.06 71 ALA A C 1
ATOM 567 O O . ALA A 1 71 ? -13.710 2.667 -1.322 1.00 92.06 71 ALA A O 1
ATOM 568 N N . GLN A 1 72 ? -11.655 2.077 -1.987 1.00 90.00 72 GLN A N 1
ATOM 569 C CA . GLN A 1 72 ? -11.202 1.525 -0.705 1.00 90.00 72 GLN A CA 1
ATOM 570 C C . GLN A 1 72 ? -10.402 2.525 0.140 1.00 90.00 72 GLN A C 1
ATOM 572 O O . GLN A 1 72 ? -9.995 2.181 1.246 1.00 90.00 72 GLN A O 1
ATOM 577 N N . ILE A 1 73 ? -10.218 3.775 -0.306 1.00 90.31 73 ILE A N 1
ATOM 578 C CA . ILE A 1 73 ? -9.491 4.804 0.464 1.00 90.31 73 ILE A CA 1
ATOM 579 C C . ILE A 1 73 ? -10.101 4.997 1.859 1.00 90.31 73 ILE A C 1
ATOM 581 O O . ILE A 1 73 ? -9.373 5.145 2.838 1.00 90.31 73 ILE A O 1
ATOM 585 N N . TRP A 1 74 ? -11.432 4.974 1.973 1.00 90.38 74 TRP A N 1
ATOM 586 C CA . TRP A 1 74 ? -12.099 5.072 3.274 1.00 90.38 74 TRP A CA 1
ATOM 587 C C . TRP A 1 74 ? -11.798 3.875 4.177 1.00 90.38 74 TRP A C 1
ATOM 589 O O . TRP A 1 74 ? -11.514 4.069 5.356 1.00 90.38 74 TRP A O 1
ATOM 599 N N . GLN A 1 75 ? -11.788 2.661 3.623 1.00 90.06 75 GLN A N 1
ATOM 600 C CA . GLN A 1 75 ? -11.422 1.453 4.362 1.00 90.06 75 GLN A CA 1
ATOM 601 C C . GLN A 1 75 ? -9.970 1.522 4.840 1.00 90.06 75 GLN A C 1
ATOM 603 O O . GLN A 1 75 ? -9.698 1.249 6.007 1.00 90.06 75 GLN A O 1
ATOM 608 N N . LEU A 1 76 ? -9.055 1.969 3.97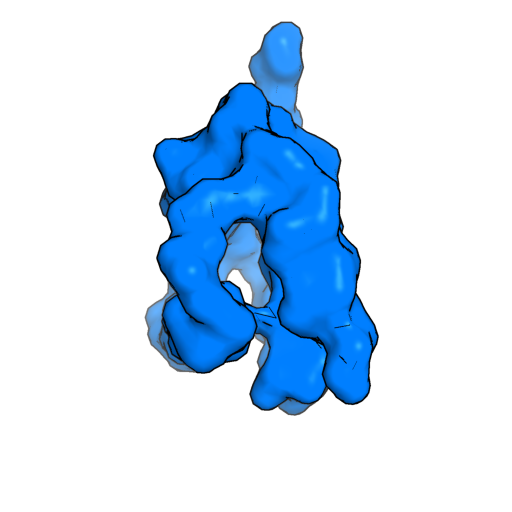3 1.00 90.06 76 LEU A N 1
ATOM 609 C CA . LEU A 1 76 ? -7.655 2.190 4.323 1.00 90.06 76 LEU A CA 1
ATOM 610 C C . LEU A 1 76 ? -7.535 3.157 5.506 1.00 90.06 76 LEU A C 1
ATOM 612 O O . LEU A 1 76 ? -6.933 2.811 6.518 1.00 90.06 76 LEU A O 1
ATOM 616 N N . ARG A 1 77 ? -8.166 4.335 5.415 1.00 89.69 77 ARG A N 1
ATOM 617 C CA . ARG A 1 77 ? -8.140 5.360 6.473 1.00 89.69 77 ARG A CA 1
ATOM 618 C C . ARG A 1 77 ? -8.712 4.850 7.790 1.00 89.69 77 ARG A C 1
ATOM 620 O O . ARG A 1 77 ? -8.113 5.084 8.832 1.00 89.69 77 ARG A O 1
ATOM 627 N N . ASN A 1 78 ? -9.831 4.130 7.739 1.00 90.06 78 ASN A N 1
ATOM 628 C CA . ASN A 1 78 ? -10.432 3.532 8.927 1.00 90.06 78 ASN A CA 1
ATOM 629 C C . ASN A 1 78 ? -9.518 2.465 9.542 1.00 90.06 78 ASN A C 1
ATOM 631 O O . ASN A 1 78 ? -9.360 2.429 10.756 1.00 90.06 78 ASN A O 1
ATOM 635 N N . SER A 1 79 ? -8.877 1.631 8.721 1.00 87.94 79 SER A N 1
ATOM 636 C CA . SER A 1 79 ? -7.948 0.596 9.193 1.00 87.94 79 SER A CA 1
ATOM 637 C C . SER A 1 79 ? -6.630 1.161 9.738 1.00 87.94 79 SER A C 1
ATOM 639 O O . SER A 1 79 ? -5.976 0.511 10.550 1.00 87.94 79 SER A O 1
ATOM 641 N N . ALA A 1 80 ? -6.244 2.360 9.292 1.00 88.31 80 ALA A N 1
ATOM 642 C CA . ALA A 1 80 ? -5.069 3.094 9.751 1.00 88.31 80 ALA A CA 1
ATOM 643 C C . ALA A 1 80 ? -5.361 3.971 10.982 1.00 88.31 80 ALA A C 1
ATOM 645 O O . ALA A 1 80 ? -4.441 4.558 11.552 1.00 88.31 80 ALA A O 1
ATOM 646 N N . ALA A 1 81 ? -6.624 4.088 11.407 1.00 87.31 81 ALA A N 1
ATOM 647 C CA . ALA A 1 81 ? -6.992 4.874 12.576 1.00 87.31 81 ALA A CA 1
ATOM 648 C C . ALA A 1 81 ? -6.325 4.297 13.835 1.00 87.31 81 ALA A C 1
ATOM 650 O O . ALA A 1 81 ? -6.568 3.157 14.220 1.00 87.31 81 ALA A O 1
ATOM 651 N N . GLY A 1 82 ? -5.465 5.095 14.473 1.00 82.12 82 GLY A N 1
ATOM 652 C CA . GLY A 1 82 ? -4.687 4.661 15.636 1.00 82.12 82 GLY A CA 1
ATOM 653 C C . GLY A 1 82 ? -3.460 3.809 15.297 1.00 82.12 82 GLY A C 1
ATOM 654 O O . GLY A 1 82 ? -2.792 3.340 16.216 1.00 82.12 82 GLY A O 1
ATOM 655 N N . TYR A 1 83 ? -3.130 3.631 14.013 1.00 84.50 83 TYR A N 1
ATOM 656 C CA . TYR A 1 83 ? -1.870 3.013 13.622 1.00 84.50 83 TYR A CA 1
ATOM 657 C C . TYR A 1 83 ? -0.702 3.883 14.089 1.00 84.50 83 TYR A C 1
ATOM 659 O O . TYR A 1 83 ? -0.581 5.048 13.706 1.00 84.50 83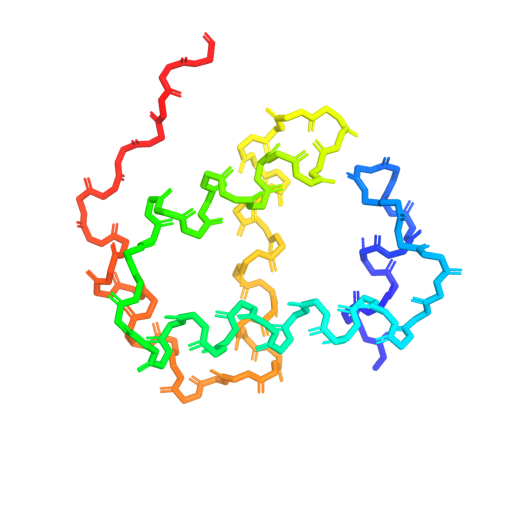 TYR A O 1
ATOM 667 N N . GLN A 1 84 ? 0.159 3.300 14.916 1.00 82.50 84 GLN A N 1
ATOM 668 C CA . GLN A 1 84 ? 1.432 3.887 15.295 1.00 82.50 84 GLN A CA 1
ATOM 669 C C . GLN A 1 84 ? 2.536 3.059 14.643 1.00 82.50 84 GLN A C 1
ATOM 671 O O . GLN A 1 84 ? 2.628 1.861 14.932 1.00 82.50 84 GLN A O 1
ATOM 676 N N . PRO A 1 85 ? 3.356 3.657 13.762 1.00 76.81 85 PRO A N 1
ATOM 677 C CA . PRO A 1 85 ? 4.501 2.952 13.219 1.00 76.81 85 PRO A CA 1
ATOM 678 C C . PRO A 1 85 ? 5.435 2.536 14.368 1.00 76.81 85 PRO A C 1
ATOM 680 O O . PRO A 1 85 ? 5.582 3.285 15.342 1.00 76.81 85 PRO A O 1
ATOM 683 N N . PRO A 1 86 ? 6.051 1.344 14.294 1.00 73.75 86 PRO A N 1
ATOM 684 C CA . PRO A 1 86 ? 6.998 0.903 15.308 1.00 73.75 86 PRO A CA 1
ATOM 685 C C . PRO A 1 86 ? 8.180 1.877 15.385 1.00 73.75 86 PRO A C 1
ATOM 687 O O . PRO A 1 86 ? 8.607 2.419 14.364 1.00 73.75 86 PRO A O 1
ATOM 690 N N . ALA A 1 87 ? 8.713 2.092 16.592 1.00 67.44 87 ALA A N 1
ATOM 691 C CA . ALA A 1 87 ? 9.943 2.861 16.762 1.00 67.44 87 ALA A CA 1
ATOM 692 C C . ALA A 1 87 ? 11.072 2.190 15.956 1.00 67.44 87 ALA A C 1
ATOM 694 O O . ALA A 1 87 ? 11.266 0.978 16.082 1.00 67.44 87 ALA A O 1
ATOM 695 N N . GLN A 1 88 ? 11.731 2.969 15.091 1.00 58.16 88 GLN A N 1
ATOM 696 C CA . GLN A 1 88 ? 12.842 2.529 14.235 1.00 58.16 88 GLN A CA 1
ATOM 697 C C . GLN A 1 88 ? 14.092 2.182 15.040 1.00 58.16 88 GLN A C 1
ATOM 699 O O . GLN A 1 88 ? 14.359 2.880 16.046 1.00 58.16 88 GLN A O 1
#

Foldseek 3Di:
DPQQVVQVVDPFADQPDSVSSLVVLVVLVVCLVVLNALVVQLVVLLVRTPPSDSVVSVVNSQVSCVPPPVVSVVSNVVSCVVDDPDDD

pLDDT: mean 81.63, std 11.47, range [52.75, 92.69]